Protein AF-A0A1B6FUJ0-F1 (afdb_monomer)

Structure (mmCIF, N/CA/C/O backbone):
data_AF-A0A1B6FUJ0-F1
#
_entry.id   AF-A0A1B6FUJ0-F1
#
loop_
_atom_site.group_PDB
_atom_site.id
_atom_site.type_symbol
_atom_site.label_atom_id
_atom_site.label_alt_id
_atom_site.label_comp_id
_atom_site.label_asym_id
_atom_site.label_entity_id
_atom_site.label_seq_id
_atom_site.pdbx_PDB_ins_code
_atom_site.Cartn_x
_atom_site.Cartn_y
_atom_site.Cartn_z
_atom_site.occupancy
_atom_site.B_iso_or_equiv
_atom_site.auth_seq_id
_atom_site.auth_comp_id
_atom_site.auth_asym_id
_atom_site.auth_atom_id
_atom_site.pdbx_PDB_model_num
ATOM 1 N N . SER A 1 1 ? 21.767 5.775 -4.130 1.00 49.28 1 SER A N 1
ATOM 2 C CA . SER A 1 1 ? 22.431 6.948 -3.524 1.00 49.28 1 SER A CA 1
ATOM 3 C C . SER A 1 1 ? 21.530 7.587 -2.488 1.00 49.28 1 SER A C 1
ATOM 5 O O . SER A 1 1 ? 20.333 7.657 -2.732 1.00 49.28 1 SER A O 1
ATOM 7 N N . LEU A 1 2 ? 22.093 8.069 -1.374 1.00 59.88 2 LEU A N 1
ATOM 8 C CA . LEU A 1 2 ? 21.383 8.718 -0.257 1.00 59.88 2 LEU A CA 1
ATOM 9 C C . LEU A 1 2 ? 20.349 9.766 -0.723 1.00 59.88 2 LEU A C 1
ATOM 11 O O . LEU A 1 2 ? 19.226 9.788 -0.241 1.00 59.88 2 LEU A O 1
ATOM 15 N N . VAL A 1 3 ? 20.702 10.554 -1.743 1.00 60.56 3 VAL A N 1
ATOM 16 C CA . VAL A 1 3 ? 19.842 11.571 -2.376 1.00 60.56 3 VAL A CA 1
ATOM 17 C C . VAL A 1 3 ? 18.538 10.989 -2.934 1.00 60.56 3 VAL A C 1
ATOM 19 O O . VAL A 1 3 ? 17.489 11.607 -2.802 1.00 60.56 3 VAL A O 1
ATOM 22 N N . ALA A 1 4 ? 18.577 9.787 -3.515 1.00 51.12 4 ALA A N 1
ATOM 23 C CA . ALA A 1 4 ? 17.383 9.130 -4.043 1.00 51.12 4 ALA A CA 1
ATOM 24 C C . ALA A 1 4 ? 16.446 8.662 -2.920 1.00 51.12 4 ALA A C 1
ATOM 26 O O . ALA A 1 4 ? 15.236 8.780 -3.075 1.00 51.12 4 ALA A O 1
ATOM 27 N N . ASN A 1 5 ? 16.996 8.205 -1.787 1.00 58.41 5 ASN A N 1
ATOM 28 C CA . ASN A 1 5 ? 16.207 7.871 -0.597 1.00 58.41 5 ASN A CA 1
ATOM 29 C C . ASN A 1 5 ? 15.625 9.120 0.068 1.00 58.41 5 ASN A C 1
ATOM 31 O O . ASN A 1 5 ? 14.498 9.087 0.542 1.00 58.41 5 ASN A O 1
ATOM 35 N N . VAL A 1 6 ? 16.375 10.223 0.123 1.00 70.38 6 VAL A N 1
ATOM 36 C CA . VAL A 1 6 ? 15.876 11.490 0.679 1.00 70.38 6 VAL A CA 1
ATOM 37 C C . VAL A 1 6 ? 14.747 12.040 -0.188 1.00 70.38 6 VAL A C 1
ATOM 39 O O . VAL A 1 6 ? 13.691 12.354 0.344 1.00 70.38 6 VAL A O 1
ATOM 42 N N . ALA A 1 7 ? 14.923 12.080 -1.511 1.00 64.88 7 ALA A N 1
ATOM 43 C CA . ALA A 1 7 ? 13.884 12.527 -2.435 1.00 64.88 7 ALA A CA 1
ATOM 44 C C . ALA A 1 7 ? 12.634 11.635 -2.376 1.00 64.88 7 ALA A C 1
ATOM 46 O O . ALA A 1 7 ? 11.516 12.142 -2.359 1.00 64.88 7 ALA A O 1
ATOM 47 N N . GLU A 1 8 ? 12.818 10.316 -2.291 1.00 56.44 8 GLU A N 1
ATOM 48 C CA . GLU A 1 8 ? 11.725 9.357 -2.127 1.00 56.44 8 GLU A CA 1
ATOM 49 C C . GLU A 1 8 ? 10.978 9.578 -0.815 1.00 56.44 8 GLU A C 1
ATOM 51 O O . GLU A 1 8 ? 9.767 9.758 -0.844 1.00 56.44 8 GLU A O 1
ATOM 56 N N . ASN A 1 9 ? 11.686 9.692 0.310 1.00 60.88 9 ASN A N 1
ATOM 57 C CA . ASN A 1 9 ? 11.068 9.985 1.601 1.00 60.88 9 ASN A CA 1
ATOM 58 C C . ASN A 1 9 ? 10.391 11.361 1.629 1.00 60.88 9 ASN A C 1
ATOM 60 O O . ASN A 1 9 ? 9.339 11.487 2.239 1.00 60.88 9 ASN A O 1
ATOM 64 N N . SER A 1 10 ? 10.930 12.384 0.958 1.00 68.25 10 SER A N 1
ATOM 65 C CA . SER A 1 10 ? 10.290 13.703 0.854 1.00 68.25 10 SER A CA 1
ATOM 66 C C . SER A 1 10 ? 8.997 13.665 0.040 1.00 68.25 10 SER A C 1
ATOM 68 O O . SER A 1 10 ? 8.005 14.266 0.448 1.00 68.25 10 SER A O 1
ATOM 70 N N . VAL A 1 11 ? 8.978 12.941 -1.084 1.00 60.12 11 VAL A N 1
ATOM 71 C CA . VAL A 1 11 ? 7.761 12.732 -1.886 1.00 60.12 11 VAL A CA 1
ATOM 72 C C . VAL A 1 11 ? 6.746 11.912 -1.100 1.00 60.12 11 VAL A C 1
ATOM 74 O O . VAL A 1 11 ? 5.567 12.247 -1.108 1.00 60.12 11 VAL A O 1
ATOM 77 N N . LEU A 1 12 ? 7.203 10.894 -0.369 1.00 60.59 12 LEU A N 1
ATOM 78 C CA . LEU A 1 12 ? 6.366 10.074 0.499 1.00 60.59 12 LEU A CA 1
ATOM 79 C C . LEU A 1 12 ? 5.749 10.929 1.609 1.00 60.59 12 LEU A C 1
ATOM 81 O O . LEU A 1 12 ? 4.543 10.879 1.802 1.00 60.59 12 LEU A O 1
ATOM 85 N N . PHE A 1 13 ? 6.530 11.800 2.254 1.00 67.12 13 PHE A N 1
ATOM 86 C CA . PHE A 1 13 ? 6.042 12.726 3.281 1.00 67.12 13 PHE A CA 1
ATOM 87 C C . PHE A 1 13 ? 5.043 13.750 2.720 1.00 67.12 13 PHE A C 1
ATOM 89 O O . PHE A 1 13 ? 4.022 14.035 3.344 1.00 67.12 13 PHE A O 1
ATOM 96 N N . ALA A 1 14 ? 5.303 14.280 1.521 1.00 67.50 14 ALA A N 1
ATOM 97 C CA . ALA A 1 14 ? 4.407 15.216 0.846 1.00 67.50 14 ALA A CA 1
ATOM 98 C C . ALA A 1 14 ? 3.090 14.546 0.413 1.00 67.50 14 ALA A C 1
ATOM 100 O O . ALA A 1 14 ? 2.013 15.099 0.636 1.00 67.50 14 ALA A O 1
ATOM 101 N N . ALA A 1 15 ? 3.164 13.338 -0.153 1.00 60.09 15 ALA A N 1
ATOM 102 C CA . ALA A 1 15 ? 2.004 12.541 -0.543 1.00 60.09 15 ALA A CA 1
ATOM 103 C C . ALA A 1 15 ? 1.183 12.106 0.679 1.00 60.09 15 ALA A C 1
ATOM 105 O O . ALA A 1 15 ? -0.045 12.208 0.664 1.00 60.09 15 ALA A O 1
ATOM 106 N N . TYR A 1 16 ? 1.859 11.713 1.762 1.00 59.38 16 TYR A N 1
ATOM 107 C CA . TYR A 1 16 ? 1.234 11.366 3.033 1.00 59.38 16 TYR A CA 1
ATOM 108 C C . TYR A 1 16 ? 0.486 12.566 3.620 1.00 59.38 16 TYR A C 1
ATOM 110 O O . TYR A 1 16 ? -0.689 12.443 3.951 1.00 59.38 16 TYR A O 1
ATOM 118 N N . GLY A 1 17 ? 1.110 13.751 3.647 1.00 60.22 17 GLY A N 1
ATOM 119 C CA . GLY A 1 17 ? 0.474 14.990 4.108 1.00 60.22 17 GLY A CA 1
ATOM 120 C C . GLY A 1 17 ? -0.727 15.419 3.254 1.00 60.22 17 GLY A C 1
ATOM 121 O O . GLY A 1 17 ? -1.728 15.906 3.786 1.00 60.22 17 GLY A O 1
ATOM 122 N N . PHE A 1 18 ? -0.674 15.198 1.937 1.00 66.56 18 PHE A N 1
ATOM 123 C CA . PHE A 1 18 ? -1.795 15.471 1.033 1.00 66.56 18 PHE A CA 1
ATOM 124 C C . PHE A 1 18 ? -2.958 14.490 1.248 1.00 66.56 18 PHE A C 1
ATOM 126 O O . PHE A 1 18 ? -4.114 14.906 1.344 1.00 66.56 18 PHE A O 1
ATOM 133 N N . CYS A 1 19 ? -2.660 13.198 1.408 1.00 56.97 19 CYS A N 1
ATOM 134 C CA . CYS A 1 19 ? -3.665 12.181 1.712 1.00 56.97 19 CYS A CA 1
ATOM 135 C C . CYS A 1 19 ? -4.291 12.384 3.096 1.00 56.97 19 CYS A C 1
ATOM 137 O O . CYS A 1 19 ? -5.505 12.257 3.233 1.00 56.97 19 CYS A O 1
ATOM 139 N N . GLN A 1 20 ? -3.505 12.779 4.103 1.00 56.62 20 GLN A N 1
ATOM 140 C CA . GLN A 1 20 ? -4.016 13.134 5.429 1.00 56.62 20 GLN A CA 1
ATOM 141 C C . GLN A 1 20 ? -5.049 14.264 5.344 1.00 56.62 20 GLN A C 1
ATOM 143 O O . GLN A 1 20 ? -6.116 14.158 5.945 1.00 56.62 20 GLN A O 1
ATOM 148 N N . LYS A 1 21 ? -4.781 15.309 4.548 1.00 63.88 21 LYS A N 1
ATOM 149 C CA . LYS A 1 21 ? -5.734 16.407 4.305 1.00 63.88 21 LYS A CA 1
ATOM 150 C C . LYS A 1 21 ? -6.997 15.958 3.568 1.00 63.88 21 LYS A C 1
ATOM 152 O O . LYS A 1 21 ? -8.090 16.429 3.890 1.00 63.88 21 LYS A O 1
ATOM 157 N N . LEU A 1 22 ? -6.875 15.047 2.602 1.00 62.19 22 LEU A N 1
ATOM 158 C CA . LEU A 1 22 ? -8.027 14.465 1.906 1.00 62.19 22 LEU A CA 1
ATOM 159 C C . LEU A 1 22 ? -8.913 13.673 2.870 1.00 62.19 22 LEU A C 1
ATOM 161 O O . LEU A 1 22 ? -10.120 13.899 2.918 1.00 62.19 22 LEU A O 1
ATOM 165 N N . VAL A 1 23 ? -8.316 12.816 3.697 1.00 55.00 23 VAL A N 1
ATOM 166 C CA . VAL A 1 23 ? -9.050 12.036 4.700 1.00 55.00 23 VAL A CA 1
ATOM 167 C C . VAL A 1 23 ? -9.690 12.941 5.761 1.00 55.00 23 VAL A C 1
ATOM 169 O O . VAL A 1 23 ? -10.847 12.732 6.115 1.00 55.00 23 VAL A O 1
ATOM 172 N N . GLN A 1 24 ? -9.002 13.996 6.211 1.00 54.94 24 GLN A N 1
ATOM 173 C CA . GLN A 1 24 ? -9.571 15.004 7.120 1.00 54.94 24 GLN A CA 1
ATOM 174 C C . GLN A 1 24 ? -10.817 15.679 6.532 1.00 54.94 24 GLN A C 1
ATOM 176 O O . GLN A 1 24 ? -11.806 15.890 7.237 1.00 54.94 24 GLN A O 1
ATOM 181 N N . THR A 1 25 ? -10.784 15.976 5.232 1.00 57.84 25 THR A N 1
ATOM 182 C CA . THR A 1 25 ? -11.889 16.634 4.521 1.00 57.84 25 THR A CA 1
ATOM 183 C C . THR A 1 25 ? -13.075 15.688 4.329 1.00 57.84 25 THR A C 1
ATOM 185 O O . THR A 1 25 ? -14.222 16.090 4.519 1.00 57.84 25 THR A O 1
ATOM 188 N N . VAL A 1 26 ? -12.812 14.419 4.004 1.00 52.50 26 VAL A N 1
ATOM 189 C CA . VAL A 1 26 ? -13.851 13.398 3.792 1.00 52.50 26 VAL A CA 1
ATOM 190 C C . VAL A 1 26 ? -14.510 12.984 5.113 1.00 52.50 26 VAL A C 1
ATOM 192 O O . VAL A 1 26 ? -15.730 12.838 5.163 1.00 52.50 26 VAL A O 1
ATOM 195 N N . CYS A 1 27 ? -13.742 12.870 6.199 1.00 49.75 27 CYS A N 1
ATOM 196 C CA . CYS A 1 27 ? -14.259 12.476 7.513 1.00 49.75 27 CYS A CA 1
ATOM 197 C C . CYS A 1 27 ? -14.809 13.648 8.352 1.00 49.75 27 CYS A C 1
ATOM 199 O O . CYS A 1 27 ? -15.318 13.409 9.444 1.00 49.75 27 CYS A O 1
ATOM 201 N N . LYS A 1 28 ? -14.729 14.902 7.870 1.00 51.41 28 LYS A N 1
ATOM 202 C CA . LYS A 1 28 ? -15.192 16.123 8.570 1.00 51.41 28 LYS A CA 1
ATOM 203 C C . LYS A 1 28 ? -14.684 16.251 10.019 1.00 51.41 28 LYS A C 1
ATOM 205 O O . LYS A 1 28 ? -15.402 16.737 10.892 1.00 51.41 28 LYS A O 1
ATOM 210 N N . VAL A 1 29 ? -13.445 15.841 10.286 1.00 50.50 29 VAL A N 1
ATOM 211 C CA . VAL A 1 29 ? -12.853 15.920 11.632 1.00 50.50 29 VAL A CA 1
ATOM 212 C C . VAL A 1 29 ? -12.047 17.216 11.761 1.00 50.50 29 VAL A C 1
ATOM 214 O O . VAL A 1 29 ? -11.147 17.463 10.964 1.00 50.50 29 VAL A O 1
ATOM 217 N N . GLN A 1 30 ? -12.372 18.059 12.751 1.00 44.78 30 GLN A N 1
ATOM 218 C CA . GLN A 1 30 ? -11.773 19.396 12.909 1.00 44.78 30 GLN A CA 1
ATOM 219 C C . GLN A 1 30 ? -10.339 19.378 13.479 1.00 44.78 30 GLN A C 1
ATOM 221 O O . GLN A 1 30 ? -9.621 20.363 13.314 1.00 44.78 30 GLN A O 1
ATOM 226 N N . ARG A 1 31 ? -9.889 18.281 14.115 1.00 49.53 31 ARG A N 1
ATOM 227 C CA . ARG A 1 31 ? -8.520 18.118 14.649 1.00 49.53 31 ARG A CA 1
ATOM 228 C C . ARG A 1 31 ? -8.041 16.666 14.559 1.00 49.53 31 ARG A C 1
ATOM 230 O O . ARG A 1 31 ? -8.765 15.753 14.935 1.00 49.53 31 ARG A O 1
ATOM 237 N N . ALA A 1 32 ? -6.803 16.454 14.105 1.00 47.94 32 ALA A N 1
ATOM 238 C CA . ALA A 1 32 ? -6.208 15.120 13.950 1.00 47.94 32 ALA A CA 1
ATOM 239 C C . ALA A 1 32 ? -6.001 14.360 15.282 1.00 47.94 32 ALA A C 1
ATOM 241 O O . ALA A 1 32 ? -5.847 13.143 15.280 1.00 47.94 32 ALA A O 1
ATOM 242 N N . GLU A 1 33 ? -6.010 15.069 16.412 1.00 51.38 33 GLU A N 1
ATOM 243 C CA . GLU A 1 33 ? -5.744 14.526 17.754 1.00 51.38 33 GLU A CA 1
ATOM 244 C C . GLU A 1 33 ? -6.965 13.879 18.428 1.00 51.38 33 GLU A C 1
ATOM 246 O O . GLU A 1 33 ? -6.804 13.192 19.430 1.00 51.38 33 GLU A O 1
ATOM 251 N N . GLU A 1 34 ? -8.173 14.047 17.878 1.00 51.44 34 GLU A N 1
ATOM 252 C CA . GLU A 1 34 ? -9.398 13.393 18.381 1.00 51.44 34 GLU A CA 1
ATOM 253 C C . GLU A 1 34 ? -9.754 12.109 17.612 1.00 51.44 34 GLU A C 1
ATOM 255 O O . GLU A 1 34 ? -10.739 11.444 17.927 1.00 51.44 34 GLU A O 1
ATOM 260 N N . LEU A 1 35 ? -8.957 11.740 16.602 1.00 55.91 35 LEU A N 1
ATOM 261 C CA . LEU A 1 35 ? -9.180 10.528 15.817 1.00 55.91 35 LEU A CA 1
ATOM 262 C C . LEU A 1 35 ? -8.857 9.292 16.659 1.00 55.91 35 LEU A C 1
ATOM 264 O O . LEU A 1 35 ? -7.723 9.094 17.105 1.00 55.91 35 LEU A O 1
ATOM 268 N N . ASN A 1 36 ? -9.849 8.419 16.822 1.00 61.50 36 ASN A N 1
ATOM 269 C CA . ASN A 1 36 ? -9.660 7.129 17.474 1.00 61.50 36 ASN A CA 1
ATOM 270 C C . ASN A 1 36 ? -8.570 6.319 16.745 1.00 61.50 36 ASN A C 1
ATOM 272 O O . ASN A 1 36 ? -8.408 6.438 15.529 1.00 61.50 36 ASN A O 1
ATOM 276 N N . ALA A 1 37 ? -7.847 5.448 17.463 1.00 59.94 37 ALA A N 1
ATOM 277 C CA . ALA A 1 37 ? -6.731 4.662 16.908 1.00 59.94 37 ALA A CA 1
ATOM 278 C C . ALA A 1 37 ? -7.094 3.939 15.598 1.00 59.94 37 ALA A C 1
ATOM 280 O O . ALA A 1 37 ? -6.281 3.836 14.683 1.00 59.94 37 ALA A O 1
ATOM 281 N N . LEU A 1 38 ? -8.351 3.511 15.477 1.00 63.06 38 LEU A N 1
ATOM 282 C CA . LEU A 1 38 ? -8.861 2.954 14.241 1.00 63.06 38 LEU A CA 1
ATOM 283 C C . LEU A 1 38 ? -9.076 3.992 13.134 1.00 63.06 38 LEU A C 1
ATOM 285 O O . LEU A 1 38 ? -8.686 3.732 12.006 1.00 63.06 38 LEU A O 1
ATOM 289 N N . GLN A 1 39 ? -9.707 5.135 13.406 1.00 65.75 39 GLN A N 1
ATOM 290 C CA . GLN A 1 39 ? -9.892 6.153 12.368 1.00 65.75 39 GLN A CA 1
ATOM 291 C C . GLN A 1 39 ? -8.535 6.587 11.797 1.00 65.75 39 GLN A C 1
ATOM 293 O O . GLN A 1 39 ? -8.420 6.805 10.597 1.00 65.75 39 GLN A O 1
ATOM 298 N N . ASN A 1 40 ? -7.490 6.600 12.630 1.00 65.75 40 ASN A N 1
ATOM 299 C CA . ASN A 1 40 ? -6.109 6.764 12.184 1.00 65.75 40 ASN A CA 1
ATOM 300 C C . ASN A 1 40 ? -5.584 5.571 11.369 1.00 65.75 40 ASN A C 1
ATOM 302 O O . ASN A 1 40 ? -4.898 5.782 10.373 1.00 65.75 40 ASN A O 1
ATOM 306 N N . ALA A 1 41 ? -5.911 4.332 11.742 1.00 68.62 41 ALA A N 1
ATOM 307 C CA . ALA A 1 41 ? -5.532 3.143 10.978 1.00 68.62 41 ALA A CA 1
ATOM 308 C C . ALA A 1 41 ? -6.199 3.103 9.592 1.00 68.62 41 ALA A C 1
ATOM 310 O O . ALA A 1 41 ? -5.521 2.889 8.594 1.00 68.62 41 ALA A O 1
ATOM 311 N N . THR A 1 42 ? -7.502 3.371 9.503 1.00 69.06 42 THR A N 1
ATOM 312 C CA . THR A 1 42 ? -8.252 3.379 8.240 1.00 69.06 42 THR A CA 1
ATOM 313 C C . THR A 1 42 ? -7.858 4.559 7.358 1.00 69.06 42 THR A C 1
ATOM 315 O O . THR A 1 42 ? -7.672 4.386 6.152 1.00 69.06 42 THR A O 1
ATOM 318 N N . ALA A 1 43 ? -7.636 5.732 7.960 1.00 68.12 43 ALA A N 1
ATOM 319 C CA . ALA A 1 43 ? -7.000 6.872 7.309 1.00 68.12 43 ALA A CA 1
ATOM 320 C C . ALA A 1 43 ? -5.624 6.503 6.747 1.00 68.12 43 ALA A C 1
ATOM 322 O O . ALA A 1 43 ? -5.332 6.819 5.597 1.00 68.12 43 ALA A O 1
ATOM 323 N N . GLY A 1 44 ? -4.802 5.812 7.540 1.00 65.75 44 GLY A N 1
ATOM 324 C CA . GLY A 1 44 ? -3.478 5.337 7.153 1.00 65.75 44 GLY A CA 1
ATOM 325 C C . GLY A 1 44 ? -3.525 4.345 5.993 1.00 65.75 44 GLY A C 1
ATOM 326 O O . GLY A 1 44 ? -2.763 4.499 5.046 1.00 65.75 44 GLY A O 1
ATOM 327 N N . SER A 1 45 ? -4.451 3.381 6.005 1.00 71.88 45 SER A N 1
ATOM 328 C CA . SER A 1 45 ? -4.633 2.417 4.910 1.00 71.88 45 SER A CA 1
ATOM 329 C C . SER A 1 45 ? -5.081 3.088 3.611 1.00 71.88 45 SER A C 1
ATOM 331 O O . SER A 1 45 ? -4.522 2.808 2.553 1.00 71.88 45 SER A O 1
ATOM 333 N N . LEU A 1 46 ? -6.042 4.015 3.675 1.00 69.25 46 LEU A N 1
ATOM 334 C CA . LEU A 1 46 ? -6.467 4.789 2.505 1.00 69.25 46 LEU A CA 1
ATOM 335 C C . LEU A 1 46 ? -5.331 5.681 1.993 1.00 69.25 46 LEU A C 1
ATOM 337 O O . LEU A 1 46 ? -5.047 5.698 0.798 1.00 69.25 46 LEU A O 1
ATOM 341 N N . ALA A 1 47 ? -4.633 6.377 2.890 1.00 67.38 47 ALA A N 1
ATOM 342 C CA . ALA A 1 47 ? -3.480 7.193 2.533 1.00 67.38 47 ALA A CA 1
ATOM 343 C C . ALA A 1 47 ? -2.354 6.361 1.907 1.00 67.38 47 ALA A C 1
ATOM 345 O O . ALA A 1 47 ? -1.740 6.815 0.942 1.00 67.38 47 ALA A O 1
ATOM 346 N N . ALA A 1 48 ? -2.110 5.144 2.402 1.00 66.56 48 ALA A N 1
ATOM 347 C CA . ALA A 1 48 ? -1.154 4.207 1.826 1.00 66.56 48 ALA A CA 1
ATOM 348 C C . ALA A 1 48 ? -1.587 3.777 0.420 1.00 66.56 48 ALA A C 1
ATOM 350 O O . ALA A 1 48 ? -0.783 3.870 -0.498 1.00 66.56 48 ALA A O 1
ATOM 351 N N . PHE A 1 49 ? -2.860 3.426 0.219 1.00 72.94 49 PHE A N 1
ATOM 352 C CA . PHE A 1 49 ? -3.405 3.071 -1.094 1.00 72.94 49 PHE A CA 1
ATOM 353 C C . PHE A 1 49 ? -3.222 4.195 -2.126 1.00 72.94 49 PHE A C 1
ATOM 355 O O . PHE A 1 49 ? -2.696 3.968 -3.216 1.00 72.94 49 PHE A O 1
ATOM 362 N N . PHE A 1 50 ? -3.582 5.432 -1.776 1.00 69.38 50 PHE A N 1
ATOM 363 C CA . PHE A 1 50 ? -3.388 6.589 -2.658 1.00 69.38 50 PHE A CA 1
ATOM 364 C C . PHE A 1 50 ? -1.907 6.947 -2.850 1.00 69.38 50 PHE A C 1
ATOM 366 O O . PHE A 1 50 ? -1.488 7.302 -3.955 1.00 69.38 50 PHE A O 1
ATOM 373 N N . SER A 1 51 ? -1.083 6.801 -1.810 1.00 66.31 51 SER A N 1
ATOM 374 C CA . SER A 1 51 ? 0.365 6.995 -1.922 1.00 66.31 51 SER A CA 1
ATOM 375 C C . SER A 1 51 ? 0.993 5.948 -2.841 1.00 66.31 51 SER A C 1
ATOM 377 O O . SER A 1 51 ? 1.845 6.303 -3.652 1.00 66.31 51 SER A O 1
ATOM 379 N N . SER A 1 52 ? 0.523 4.695 -2.822 1.00 69.81 52 SER A N 1
ATOM 380 C CA . SER A 1 52 ? 0.972 3.639 -3.734 1.00 69.81 52 SER A CA 1
ATOM 381 C C . SER A 1 52 ? 0.729 3.994 -5.199 1.00 69.81 52 SER A C 1
ATOM 383 O O . SER A 1 52 ? 1.588 3.705 -6.022 1.00 69.81 52 SER A O 1
ATOM 385 N N . PHE A 1 53 ? -0.351 4.697 -5.556 1.00 70.94 53 PHE A N 1
ATOM 386 C CA . PHE A 1 53 ? -0.531 5.197 -6.930 1.00 70.94 53 PHE A CA 1
ATOM 387 C C . PHE A 1 53 ? 0.560 6.187 -7.361 1.00 70.94 53 PHE A C 1
ATOM 389 O O . PHE A 1 53 ? 0.933 6.228 -8.531 1.00 70.94 53 PHE A O 1
ATOM 396 N N . THR A 1 54 ? 1.093 6.970 -6.425 1.00 69.81 54 THR A N 1
ATOM 397 C CA . THR A 1 54 ? 2.134 7.972 -6.703 1.00 69.81 54 THR A CA 1
ATOM 398 C C . THR A 1 54 ? 3.536 7.354 -6.663 1.00 69.81 54 THR A C 1
ATOM 400 O O . THR A 1 54 ? 4.405 7.697 -7.466 1.00 69.81 54 THR A O 1
ATOM 403 N N . LEU A 1 55 ? 3.757 6.407 -5.751 1.00 70.25 55 LEU A N 1
ATOM 404 C CA . LEU A 1 55 ? 5.034 5.719 -5.566 1.00 70.25 55 LEU A CA 1
ATOM 405 C C . LEU A 1 55 ? 5.260 4.626 -6.613 1.00 70.25 55 LEU A C 1
ATOM 407 O O . LEU A 1 55 ? 6.379 4.486 -7.098 1.00 70.25 55 LEU A O 1
ATOM 411 N N . CYS A 1 56 ? 4.213 3.914 -7.039 1.00 74.25 56 CYS A N 1
ATOM 412 C CA . CYS A 1 56 ? 4.333 2.788 -7.963 1.00 74.25 56 CYS A CA 1
ATOM 413 C C . CYS A 1 56 ? 5.037 3.118 -9.291 1.00 74.25 56 CYS A C 1
ATOM 415 O O . CYS A 1 56 ? 5.934 2.359 -9.659 1.00 74.25 56 CYS A O 1
ATOM 417 N N . PRO A 1 57 ? 4.746 4.224 -10.012 1.00 71.06 57 PRO A N 1
ATOM 418 C CA . PRO A 1 57 ? 5.507 4.547 -11.221 1.00 71.06 57 PRO A CA 1
ATOM 419 C C . PRO A 1 57 ? 6.993 4.785 -10.913 1.00 71.06 57 PRO A C 1
ATOM 421 O O . PRO A 1 57 ? 7.861 4.369 -11.680 1.00 71.06 57 PRO A O 1
ATOM 424 N N . THR A 1 58 ? 7.301 5.399 -9.770 1.00 75.62 58 THR A N 1
ATOM 425 C CA . THR A 1 58 ? 8.678 5.675 -9.337 1.0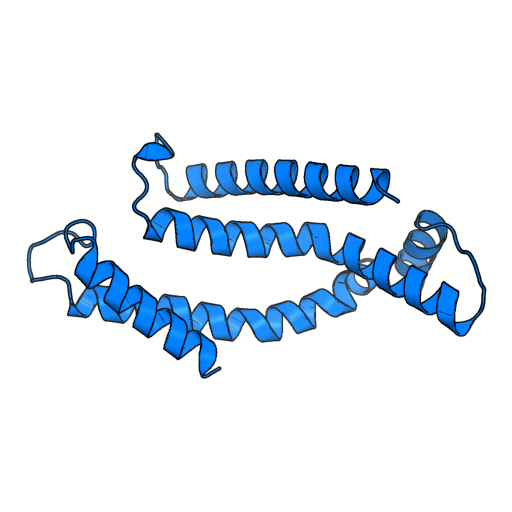0 75.62 58 THR A CA 1
ATOM 426 C C . THR A 1 58 ? 9.426 4.386 -8.988 1.00 75.62 58 THR A C 1
ATOM 428 O O . THR A 1 58 ? 10.554 4.183 -9.445 1.00 75.62 58 THR A O 1
ATOM 431 N N . GLU A 1 59 ? 8.793 3.487 -8.235 1.00 75.88 59 GLU A N 1
ATOM 432 C CA . GLU A 1 59 ? 9.332 2.168 -7.892 1.00 75.88 59 GLU A CA 1
ATOM 433 C C . GLU A 1 59 ? 9.506 1.289 -9.137 1.00 75.88 59 GLU A C 1
ATOM 435 O O . GLU A 1 59 ? 10.560 0.679 -9.316 1.00 75.88 59 GLU A O 1
ATOM 440 N N . LEU A 1 60 ? 8.537 1.294 -10.060 1.00 80.62 60 LEU A N 1
ATOM 441 C CA . LEU A 1 60 ? 8.614 0.554 -11.322 1.00 80.62 60 LEU A CA 1
ATOM 442 C C . LEU A 1 60 ? 9.827 0.988 -12.157 1.00 80.62 60 LEU A C 1
ATOM 444 O O . LEU A 1 60 ? 10.560 0.138 -12.674 1.00 80.62 60 LEU A O 1
ATOM 448 N N . ILE A 1 61 ? 10.054 2.301 -12.286 1.00 79.38 61 ILE A N 1
ATOM 449 C CA . ILE A 1 61 ? 11.206 2.852 -13.012 1.00 79.38 61 ILE A CA 1
ATOM 450 C C . ILE A 1 61 ? 12.509 2.409 -12.338 1.00 79.38 61 ILE A C 1
ATOM 452 O O . ILE A 1 61 ? 13.419 1.945 -13.027 1.00 79.38 61 ILE A O 1
ATOM 456 N N . LYS A 1 62 ? 12.596 2.490 -11.003 1.00 80.06 62 LYS A N 1
ATOM 457 C CA . LYS A 1 62 ? 13.774 2.036 -10.245 1.00 80.06 62 LYS A CA 1
ATOM 458 C C . LYS A 1 62 ? 14.051 0.547 -10.450 1.00 80.06 62 LYS A C 1
ATOM 460 O O . LYS A 1 62 ? 15.175 0.199 -10.810 1.00 80.06 62 LYS A O 1
ATOM 465 N N . CYS A 1 63 ? 13.050 -0.317 -10.291 1.00 81.81 63 CYS A N 1
ATOM 466 C CA . CYS A 1 63 ? 13.204 -1.760 -10.476 1.00 81.81 63 CYS A CA 1
ATOM 467 C C . CYS A 1 63 ? 13.624 -2.112 -11.910 1.00 81.81 63 CYS A C 1
ATOM 469 O O . CYS A 1 63 ? 14.535 -2.916 -12.100 1.00 81.81 63 CYS A O 1
ATOM 471 N N . LYS A 1 64 ? 13.026 -1.482 -12.934 1.00 81.44 64 LYS A N 1
ATOM 472 C CA . LYS A 1 64 ? 13.437 -1.703 -14.332 1.00 81.44 64 LYS A CA 1
ATOM 473 C C . LYS A 1 64 ? 14.868 -1.235 -14.597 1.00 81.44 64 LYS A C 1
ATOM 475 O O . LYS A 1 64 ? 15.596 -1.932 -15.298 1.00 81.44 64 LYS A O 1
ATOM 480 N N . LEU A 1 65 ? 15.286 -0.096 -14.041 1.00 82.56 65 LEU A N 1
ATOM 481 C CA . LEU A 1 65 ? 16.670 0.376 -14.159 1.00 82.56 65 LEU A CA 1
ATOM 482 C C . LEU A 1 65 ? 17.657 -0.594 -13.506 1.00 82.56 65 LEU A C 1
ATOM 484 O O . LEU A 1 65 ? 18.670 -0.925 -14.116 1.00 82.56 65 LEU A O 1
ATOM 488 N N . GLN A 1 66 ? 17.351 -1.079 -12.298 1.00 80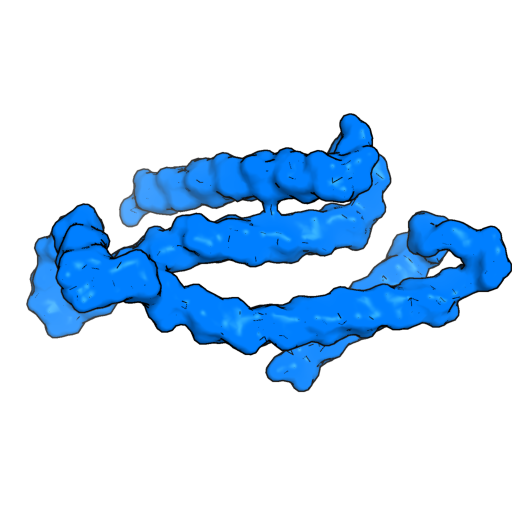.25 66 GLN A N 1
ATOM 489 C CA . GLN A 1 66 ? 18.180 -2.063 -11.596 1.00 80.25 66 GLN A CA 1
ATOM 490 C C . GLN A 1 66 ? 18.291 -3.372 -12.387 1.00 80.25 66 GLN A C 1
ATOM 492 O O . GLN A 1 66 ? 19.397 -3.874 -12.578 1.00 80.25 66 GLN A O 1
ATOM 497 N N . ALA A 1 67 ? 17.175 -3.875 -12.924 1.00 82.44 67 ALA A N 1
ATOM 498 C CA . ALA A 1 67 ? 17.167 -5.073 -13.758 1.00 82.44 67 ALA A CA 1
ATOM 499 C C . ALA A 1 67 ? 17.989 -4.887 -15.048 1.00 82.44 67 ALA A C 1
ATOM 501 O O . ALA A 1 67 ? 18.813 -5.734 -15.383 1.00 82.44 67 ALA A O 1
ATOM 502 N N . MET A 1 68 ? 17.837 -3.759 -15.757 1.00 78.50 68 MET A N 1
ATOM 503 C CA . MET A 1 68 ? 18.623 -3.476 -16.971 1.00 78.50 68 MET A CA 1
ATOM 504 C C . MET A 1 68 ? 20.122 -3.349 -16.685 1.00 78.50 68 MET A C 1
ATOM 506 O O . MET A 1 68 ? 20.936 -3.842 -17.469 1.00 78.50 68 MET A O 1
ATOM 510 N N . HIS A 1 69 ? 20.482 -2.744 -15.551 1.00 79.25 69 HIS A N 1
ATOM 511 C CA . HIS A 1 69 ? 21.869 -2.632 -15.121 1.00 79.25 69 HIS A CA 1
ATOM 512 C C . HIS A 1 69 ? 22.496 -4.011 -14.876 1.00 79.25 69 HIS A C 1
ATOM 514 O O . HIS A 1 69 ? 23.607 -4.265 -15.333 1.00 79.25 69 HIS A O 1
ATOM 520 N N . GLN A 1 70 ? 21.764 -4.921 -14.226 1.00 77.88 70 GLN A N 1
ATOM 521 C CA . GLN A 1 70 ? 22.240 -6.275 -13.935 1.00 77.88 70 GLN A CA 1
ATOM 522 C C . GLN A 1 70 ? 22.294 -7.187 -15.167 1.00 77.88 70 GLN A C 1
ATOM 524 O O . GLN A 1 70 ? 23.213 -7.990 -15.283 1.00 77.88 70 GLN A O 1
ATOM 529 N N . THR A 1 71 ? 21.323 -7.098 -16.082 1.00 74.56 71 THR A N 1
ATOM 530 C CA . THR A 1 71 ? 21.218 -8.050 -17.205 1.00 74.56 71 THR A CA 1
ATOM 531 C C . THR A 1 71 ? 21.969 -7.607 -18.459 1.00 74.56 71 THR A C 1
ATOM 533 O O . THR A 1 71 ? 22.449 -8.452 -19.208 1.00 74.56 71 THR A O 1
ATOM 536 N N . LYS A 1 72 ? 22.050 -6.299 -18.734 1.00 70.62 72 LYS A N 1
ATOM 537 C CA . LYS A 1 72 ? 22.590 -5.779 -20.005 1.00 70.62 72 LYS A CA 1
ATOM 538 C C . LYS A 1 72 ? 23.809 -4.872 -19.849 1.00 70.62 72 LYS A C 1
ATOM 540 O O . LYS A 1 72 ? 24.375 -4.471 -20.860 1.00 70.62 72 LYS A O 1
ATOM 545 N N . GLY A 1 73 ? 24.176 -4.489 -18.622 1.00 65.44 73 GLY A N 1
ATOM 546 C CA . GLY A 1 73 ? 25.165 -3.428 -18.390 1.00 65.44 73 GLY A CA 1
ATOM 547 C C . GLY A 1 73 ? 24.746 -2.069 -18.975 1.00 65.44 73 GLY A C 1
ATOM 548 O O . GLY A 1 73 ? 25.560 -1.155 -19.075 1.00 65.44 73 GLY A O 1
ATOM 549 N N . GLU A 1 74 ? 23.481 -1.922 -19.385 1.00 65.38 74 GLU A N 1
ATOM 550 C CA . GLU A 1 74 ? 22.978 -0.751 -20.100 1.00 65.38 74 GLU A CA 1
ATOM 551 C C . GLU A 1 74 ? 22.534 0.301 -19.074 1.00 65.38 74 GLU A C 1
ATOM 553 O O . GLU A 1 74 ? 21.512 0.153 -18.400 1.00 65.38 74 GLU A O 1
ATOM 558 N N . ILE A 1 75 ? 23.315 1.373 -18.927 1.00 62.69 75 ILE A N 1
ATOM 559 C CA . ILE A 1 75 ? 22.967 2.501 -18.057 1.00 62.69 75 ILE A CA 1
ATOM 560 C C . ILE A 1 75 ? 22.070 3.454 -18.853 1.00 62.69 75 ILE A C 1
ATOM 562 O O . ILE A 1 75 ? 22.551 4.300 -19.604 1.00 62.69 75 ILE A O 1
ATOM 566 N N . ARG A 1 76 ? 20.747 3.328 -18.697 1.00 68.25 76 ARG A N 1
ATOM 567 C CA . ARG A 1 76 ? 19.793 4.332 -19.198 1.00 68.25 76 ARG A CA 1
ATOM 568 C C . ARG A 1 76 ? 19.479 5.369 -18.130 1.00 68.25 76 ARG A C 1
ATOM 570 O O . ARG A 1 76 ? 19.327 5.049 -16.956 1.00 68.25 76 ARG A O 1
ATOM 577 N N . SER A 1 77 ? 19.318 6.618 -18.561 1.00 78.12 77 SER A N 1
ATOM 578 C CA . SER A 1 77 ? 18.763 7.666 -17.705 1.00 78.12 77 SER A CA 1
ATOM 579 C C . SER A 1 77 ? 17.314 7.317 -17.321 1.00 78.12 77 SER A C 1
ATOM 581 O O . SER A 1 77 ? 16.555 6.888 -18.200 1.00 78.12 77 SER A O 1
ATOM 583 N N . PRO A 1 78 ? 16.889 7.538 -16.060 1.00 73.44 78 PRO A N 1
ATOM 584 C CA . PRO A 1 78 ? 15.510 7.316 -15.626 1.00 73.44 78 PRO A CA 1
ATOM 585 C C . PRO A 1 78 ? 14.490 8.006 -16.531 1.00 73.44 78 PRO A C 1
ATOM 587 O O . PRO A 1 78 ? 13.502 7.397 -16.916 1.00 73.44 78 PRO A O 1
ATOM 590 N N . LEU A 1 79 ? 14.778 9.239 -16.960 1.00 77.50 79 LEU A N 1
ATOM 591 C CA . LEU A 1 79 ? 13.902 10.010 -17.846 1.00 77.50 79 LEU A CA 1
ATOM 592 C C . LEU A 1 79 ? 13.789 9.392 -19.245 1.00 77.50 79 LEU A C 1
ATOM 594 O O . LEU A 1 79 ? 12.710 9.393 -19.835 1.00 77.50 79 LEU A O 1
ATOM 598 N N . ALA A 1 80 ? 14.883 8.833 -19.767 1.00 81.31 80 ALA A N 1
ATOM 599 C CA . ALA A 1 80 ? 14.882 8.154 -21.060 1.00 81.31 80 ALA A CA 1
ATOM 600 C C . ALA A 1 80 ? 14.066 6.854 -21.005 1.00 81.31 80 ALA A C 1
ATOM 602 O O . ALA A 1 80 ? 13.326 6.551 -21.941 1.00 81.31 80 ALA A O 1
ATOM 603 N N . LEU A 1 81 ? 14.149 6.114 -19.893 1.00 81.88 81 LEU A N 1
ATOM 604 C CA . LEU A 1 81 ? 13.326 4.929 -19.667 1.00 81.88 81 LEU A CA 1
ATOM 605 C C . LEU A 1 81 ? 11.842 5.295 -19.531 1.00 81.88 81 LEU A C 1
ATOM 607 O O . LEU A 1 81 ? 11.015 4.691 -20.207 1.00 81.88 81 LEU A O 1
ATOM 611 N N . THR A 1 82 ? 11.506 6.307 -18.728 1.00 80.12 82 THR A N 1
ATOM 612 C CA . THR A 1 82 ? 10.123 6.784 -18.568 1.00 80.12 82 THR A CA 1
ATOM 613 C C . THR A 1 82 ? 9.530 7.246 -19.895 1.00 80.12 82 THR A C 1
ATOM 615 O O . THR A 1 82 ? 8.423 6.846 -20.244 1.00 80.12 82 THR A O 1
ATOM 618 N N . SER A 1 83 ? 10.280 8.037 -20.670 1.00 83.88 83 SER A N 1
ATOM 619 C CA . SER A 1 83 ? 9.861 8.498 -21.998 1.00 83.88 83 SER A CA 1
ATOM 620 C C . SER A 1 83 ? 9.656 7.330 -22.969 1.00 83.88 83 SER A C 1
ATOM 622 O O . SER A 1 83 ? 8.657 7.282 -23.684 1.00 83.88 83 SER A O 1
ATOM 624 N N . SER A 1 84 ? 10.545 6.331 -22.943 1.00 84.62 84 SER A N 1
ATOM 625 C CA . SER A 1 84 ? 10.400 5.110 -23.742 1.00 84.62 84 SER A CA 1
ATOM 626 C C . SER A 1 84 ? 9.139 4.322 -23.363 1.00 84.62 84 SER A C 1
ATOM 628 O O . SER A 1 84 ? 8.376 3.948 -24.251 1.00 84.62 84 SER A O 1
ATOM 630 N N . ILE A 1 85 ? 8.863 4.136 -22.067 1.00 83.69 85 ILE A N 1
ATOM 631 C CA . ILE A 1 85 ? 7.650 3.450 -21.590 1.00 83.69 85 ILE A CA 1
ATOM 632 C C . ILE A 1 85 ? 6.397 4.212 -22.025 1.00 83.69 85 ILE A C 1
ATOM 634 O O . ILE A 1 85 ? 5.494 3.613 -22.598 1.00 83.69 85 ILE A O 1
ATOM 638 N N . LEU A 1 86 ? 6.356 5.532 -21.831 1.00 83.94 86 LEU A N 1
ATOM 639 C CA . LEU A 1 86 ? 5.218 6.357 -22.243 1.00 83.94 86 LEU A CA 1
ATOM 640 C C . LEU A 1 86 ? 4.968 6.293 -23.755 1.00 83.94 86 LEU A C 1
ATOM 642 O O . LEU A 1 86 ? 3.817 6.279 -24.181 1.00 83.94 86 LEU A O 1
ATOM 646 N N . ARG A 1 87 ? 6.025 6.227 -24.570 1.00 87.69 87 ARG A N 1
ATOM 647 C CA . ARG A 1 87 ? 5.912 6.193 -26.034 1.00 87.69 87 ARG A CA 1
ATOM 648 C C . ARG A 1 87 ? 5.490 4.824 -26.581 1.00 87.69 87 ARG A C 1
ATOM 650 O O . ARG A 1 87 ? 4.855 4.782 -27.628 1.00 87.69 87 ARG A O 1
ATOM 657 N N . HIS A 1 88 ? 5.845 3.730 -25.902 1.00 86.56 88 HIS A N 1
ATOM 658 C CA . HIS A 1 88 ? 5.541 2.362 -26.349 1.00 86.56 88 HIS A CA 1
ATOM 659 C C . HIS A 1 88 ? 4.314 1.738 -25.670 1.00 86.56 88 HIS A C 1
ATOM 661 O O . HIS A 1 88 ? 3.540 1.057 -26.333 1.00 86.56 88 HIS A O 1
ATOM 667 N N . GLU A 1 89 ? 4.144 1.942 -24.362 1.00 82.62 89 GLU A N 1
ATOM 668 C CA . GLU A 1 89 ? 3.095 1.318 -23.537 1.00 82.62 89 GLU A CA 1
ATOM 669 C C . GLU A 1 89 ? 2.061 2.335 -23.009 1.00 82.62 89 GLU A C 1
ATOM 671 O O . GLU A 1 89 ? 1.042 1.946 -22.435 1.00 82.62 89 GLU A O 1
ATOM 676 N N . GLY A 1 90 ? 2.297 3.639 -23.190 1.00 82.50 90 GLY A N 1
ATOM 677 C CA . GLY A 1 90 ? 1.414 4.696 -22.696 1.00 82.50 90 GLY A CA 1
ATOM 678 C C . GLY A 1 90 ? 1.399 4.823 -21.168 1.00 82.50 90 GLY A C 1
ATOM 679 O O . GLY A 1 90 ? 2.238 4.270 -20.456 1.00 82.50 90 GLY A O 1
ATOM 680 N N . ILE A 1 91 ? 0.411 5.561 -20.651 1.00 77.25 91 ILE A N 1
ATOM 681 C CA . ILE A 1 91 ? 0.185 5.736 -19.205 1.00 77.25 91 ILE A CA 1
ATOM 682 C C . ILE A 1 91 ? -0.035 4.390 -18.479 1.00 77.25 91 ILE A C 1
ATOM 684 O O . ILE A 1 91 ? 0.573 4.205 -17.425 1.00 77.25 91 ILE A O 1
ATOM 688 N N . PRO A 1 92 ? -0.799 3.411 -19.015 1.00 77.56 92 PRO A N 1
ATOM 689 C CA . PRO A 1 92 ? -0.977 2.111 -18.357 1.00 77.56 92 PRO A CA 1
ATOM 690 C C . PRO A 1 92 ? 0.335 1.341 -18.163 1.00 77.56 92 PRO A C 1
ATOM 692 O O . PRO A 1 92 ? 0.479 0.609 -17.185 1.00 77.56 92 PRO A O 1
ATOM 695 N N . GLY A 1 93 ? 1.321 1.546 -19.046 1.00 76.06 93 GLY A N 1
ATOM 696 C CA . GLY A 1 93 ? 2.653 0.952 -18.928 1.00 76.06 93 GLY A CA 1
ATOM 697 C C . GLY A 1 93 ? 3.385 1.326 -17.636 1.00 76.06 93 GLY A C 1
ATOM 698 O O . GLY A 1 93 ? 4.131 0.510 -17.097 1.00 76.06 93 GLY A O 1
ATOM 699 N N . LEU A 1 94 ? 3.121 2.519 -17.087 1.00 74.44 94 LEU A N 1
ATOM 700 C CA . LEU A 1 94 ? 3.672 2.968 -15.800 1.00 74.44 94 LEU A CA 1
ATOM 701 C C . LEU A 1 94 ? 2.985 2.318 -14.586 1.00 74.44 94 LEU A C 1
ATOM 703 O O . LEU A 1 94 ? 3.537 2.338 -13.490 1.00 74.44 94 LEU A O 1
ATOM 707 N N . PHE A 1 95 ? 1.813 1.710 -14.783 1.00 76.06 95 PHE A N 1
ATOM 708 C CA . PHE A 1 95 ? 0.997 1.075 -13.741 1.00 76.06 95 PHE A CA 1
ATOM 709 C C . PHE A 1 95 ? 0.878 -0.444 -13.914 1.00 76.06 95 PHE A C 1
ATOM 711 O O . PHE A 1 95 ? 0.082 -1.098 -13.235 1.00 76.06 95 PHE A O 1
ATOM 718 N N . ARG A 1 96 ? 1.690 -1.036 -14.799 1.00 71.50 96 ARG A N 1
ATOM 719 C CA . ARG A 1 96 ? 1.629 -2.462 -15.157 1.00 71.50 96 ARG A CA 1
ATOM 720 C C . ARG A 1 96 ? 1.933 -3.414 -13.985 1.00 71.50 96 ARG A C 1
ATOM 722 O O . ARG A 1 96 ? 1.603 -4.588 -14.068 1.00 71.50 96 ARG A O 1
ATOM 729 N N . GLY A 1 97 ? 2.504 -2.910 -12.885 1.00 67.56 97 GLY A N 1
ATOM 730 C CA . GLY A 1 97 ? 2.617 -3.619 -11.600 1.00 67.56 97 GLY A CA 1
ATOM 731 C C . GLY A 1 97 ? 1.545 -3.231 -10.576 1.00 67.56 97 GLY A C 1
ATOM 732 O O . GLY A 1 97 ? 1.123 -4.071 -9.787 1.00 67.56 97 GLY A O 1
ATOM 733 N N . LEU A 1 98 ? 1.048 -1.989 -10.629 1.00 70.81 98 LEU A N 1
ATOM 734 C CA . LEU A 1 98 ? 0.062 -1.482 -9.677 1.00 70.81 98 LEU A CA 1
ATOM 735 C C . LEU A 1 98 ? -1.250 -2.255 -9.751 1.00 70.81 98 LEU A C 1
ATOM 737 O O . LEU A 1 98 ? -1.835 -2.538 -8.718 1.00 70.81 98 LEU A O 1
ATOM 741 N N . THR A 1 99 ? -1.702 -2.619 -10.952 1.00 72.62 99 THR A N 1
ATOM 742 C CA . THR A 1 99 ? -2.962 -3.366 -11.105 1.00 72.62 99 THR A CA 1
ATOM 743 C C . THR A 1 99 ? -2.890 -4.708 -10.381 1.00 72.62 99 THR A C 1
ATOM 745 O O . THR A 1 99 ? -3.818 -5.062 -9.667 1.00 72.62 99 THR A O 1
ATOM 748 N N . THR A 1 100 ? -1.766 -5.419 -10.492 1.00 75.00 100 THR A N 1
ATOM 749 C CA . THR A 1 100 ? -1.535 -6.688 -9.790 1.00 75.00 100 THR A CA 1
ATOM 750 C C . THR A 1 100 ? -1.457 -6.487 -8.279 1.00 75.00 100 THR A C 1
ATOM 752 O O . THR A 1 100 ? -2.047 -7.262 -7.532 1.00 75.00 100 THR A O 1
ATOM 755 N N . THR A 1 101 ? -0.779 -5.429 -7.825 1.00 73.56 101 THR A N 1
ATOM 756 C CA . THR A 1 101 ? -0.728 -5.068 -6.403 1.00 73.56 101 THR A CA 1
ATOM 757 C C . THR A 1 101 ? -2.123 -4.747 -5.876 1.00 73.56 101 THR A C 1
ATOM 759 O O . THR A 1 101 ? -2.554 -5.343 -4.904 1.00 73.56 101 THR A O 1
ATOM 762 N N . ILE A 1 102 ? -2.885 -3.887 -6.548 1.00 74.31 102 ILE A N 1
ATOM 763 C CA . ILE A 1 102 ? -4.259 -3.539 -6.170 1.00 74.31 102 ILE A CA 1
ATOM 764 C C . ILE A 1 102 ? -5.148 -4.779 -6.156 1.00 74.31 102 ILE A C 1
ATOM 766 O O . ILE A 1 102 ? -5.899 -4.961 -5.208 1.00 74.31 102 ILE A O 1
ATOM 770 N N . LEU A 1 103 ? -5.049 -5.648 -7.163 1.00 78.88 103 LEU A N 1
ATOM 771 C CA . LEU A 1 103 ? -5.834 -6.880 -7.230 1.00 78.88 103 LEU A CA 1
ATOM 772 C C . LEU A 1 103 ? -5.533 -7.822 -6.055 1.00 78.88 103 LEU A C 1
ATOM 774 O O . LEU A 1 103 ? -6.425 -8.539 -5.618 1.00 78.88 103 LEU A O 1
ATOM 778 N N . ARG A 1 104 ? -4.298 -7.812 -5.539 1.00 77.56 104 ARG A N 1
ATOM 779 C CA . ARG A 1 104 ? -3.885 -8.601 -4.372 1.00 77.56 104 ARG A CA 1
ATOM 780 C C . ARG A 1 104 ? -4.281 -7.947 -3.046 1.00 77.56 104 ARG A C 1
ATOM 782 O O . ARG A 1 104 ? -4.762 -8.629 -2.154 1.00 77.56 104 ARG A O 1
ATOM 789 N N . GLU A 1 105 ? -4.088 -6.637 -2.914 1.00 74.81 105 GLU A N 1
ATOM 790 C CA . GLU A 1 105 ? -4.301 -5.914 -1.653 1.00 74.81 105 GLU A CA 1
ATOM 791 C C . GLU A 1 105 ? -5.782 -5.540 -1.429 1.00 74.81 105 GLU A C 1
ATOM 793 O O . GLU A 1 105 ? -6.246 -5.518 -0.291 1.00 74.81 105 GLU A O 1
ATOM 798 N N . MET A 1 106 ? -6.559 -5.266 -2.488 1.00 78.88 106 MET A N 1
ATOM 799 C CA . MET A 1 106 ? -7.979 -4.883 -2.375 1.00 78.88 106 MET A CA 1
ATOM 800 C C . MET A 1 106 ? -8.838 -5.943 -1.676 1.00 78.88 106 MET A C 1
ATOM 802 O O . MET A 1 106 ? -9.606 -5.554 -0.796 1.00 78.88 106 MET A O 1
ATOM 806 N N . PRO A 1 107 ? -8.742 -7.248 -2.008 1.00 81.69 107 PRO A N 1
ATOM 807 C CA . PRO A 1 107 ? -9.473 -8.283 -1.288 1.00 81.69 107 PRO A CA 1
ATOM 808 C C . PRO A 1 107 ? -9.096 -8.308 0.194 1.00 81.69 107 PRO A C 1
ATOM 810 O O . PRO A 1 107 ? -9.983 -8.247 1.042 1.00 81.69 107 PRO A O 1
ATOM 813 N N . GLY A 1 108 ? -7.797 -8.300 0.514 1.00 79.38 108 GLY A N 1
ATOM 814 C CA . GLY A 1 108 ? -7.313 -8.284 1.896 1.00 79.38 108 GLY A CA 1
ATOM 815 C C . GLY A 1 108 ? -7.867 -7.099 2.689 1.00 79.38 108 GLY A C 1
ATOM 816 O O . GLY A 1 108 ? -8.408 -7.281 3.780 1.00 79.38 108 GLY A O 1
ATOM 817 N N . TYR A 1 109 ? -7.836 -5.891 2.115 1.00 75.56 109 TYR A N 1
ATOM 818 C CA . TYR A 1 109 ? -8.450 -4.717 2.736 1.00 75.56 109 TYR A CA 1
ATOM 819 C C . TYR A 1 109 ? -9.968 -4.851 2.867 1.00 75.56 109 TYR A C 1
ATOM 821 O O . TYR A 1 109 ? -10.507 -4.547 3.926 1.00 75.56 109 TYR A O 1
ATOM 829 N N . PHE A 1 110 ? -10.674 -5.341 1.850 1.00 80.88 110 PHE A N 1
ATOM 830 C CA . PHE A 1 110 ? -12.121 -5.544 1.925 1.00 80.88 110 PHE A CA 1
ATOM 831 C C . PHE A 1 110 ? -12.507 -6.461 3.095 1.00 80.88 110 PHE A C 1
ATOM 833 O O . PHE A 1 110 ? -13.375 -6.112 3.896 1.00 80.88 110 PHE A O 1
ATOM 840 N N . PHE A 1 111 ? -11.820 -7.595 3.247 1.00 81.56 111 PHE A N 1
ATOM 841 C CA . PHE A 1 111 ? -12.065 -8.524 4.347 1.00 81.56 111 PHE A CA 1
ATOM 842 C C . PHE A 1 111 ? -11.621 -7.968 5.701 1.00 81.56 111 PHE A C 1
ATOM 844 O O . PHE A 1 111 ? -12.339 -8.156 6.684 1.00 81.56 111 PHE A O 1
ATOM 851 N N . PHE A 1 112 ? -10.505 -7.235 5.766 1.00 80.81 112 PHE A N 1
ATOM 852 C CA . PHE A 1 112 ? -10.080 -6.524 6.974 1.00 80.81 112 PHE A CA 1
ATOM 853 C C . PHE A 1 112 ? -11.163 -5.560 7.454 1.00 80.81 112 PHE A C 1
ATOM 855 O O . PHE A 1 112 ? -11.640 -5.674 8.579 1.00 80.81 112 PHE A O 1
ATOM 862 N N . PHE A 1 113 ? -11.581 -4.634 6.589 1.00 75.25 113 PHE A N 1
ATOM 863 C CA . PHE A 1 113 ? -12.574 -3.616 6.918 1.00 75.25 113 PHE A CA 1
ATOM 864 C C . PHE A 1 113 ? -13.939 -4.239 7.227 1.00 75.25 113 PHE A C 1
ATOM 866 O O . PHE A 1 113 ? -14.564 -3.862 8.216 1.00 75.25 113 PHE A O 1
ATOM 873 N N . GLY A 1 114 ? -14.370 -5.234 6.447 1.00 78.62 114 GLY A N 1
ATOM 874 C CA . GLY A 1 114 ? -15.641 -5.923 6.659 1.00 78.62 114 GLY A CA 1
ATOM 875 C C . GLY A 1 114 ? -15.695 -6.678 7.988 1.00 78.62 114 GLY A C 1
ATOM 876 O O . GLY A 1 114 ? -16.622 -6.488 8.773 1.00 78.62 114 GLY A O 1
ATOM 877 N N . SER A 1 115 ? -14.687 -7.502 8.285 1.00 81.56 115 SER A N 1
ATOM 878 C CA . SER A 1 115 ? -14.622 -8.254 9.549 1.00 81.56 115 SER A CA 1
ATOM 879 C C . SER A 1 115 ? -14.412 -7.347 10.763 1.00 81.56 115 SER A C 1
ATOM 881 O O . SER A 1 115 ? -14.947 -7.616 11.844 1.00 81.56 115 SER A O 1
ATOM 883 N N . TYR A 1 116 ? -13.698 -6.240 10.580 1.00 75.06 116 TYR A N 1
ATOM 884 C CA . TYR A 1 116 ? -13.530 -5.212 11.589 1.00 75.06 116 TYR A CA 1
ATOM 885 C C . TYR A 1 116 ? -14.857 -4.510 11.938 1.00 75.06 116 TYR A C 1
ATOM 887 O O . TYR A 1 116 ? -15.192 -4.395 13.122 1.00 75.06 116 TYR A O 1
ATOM 895 N N . GLU A 1 117 ? -15.631 -4.066 10.939 1.00 73.38 117 GLU A N 1
ATOM 896 C CA . GLU A 1 117 ? -16.941 -3.436 11.163 1.00 73.38 117 GLU A CA 1
ATOM 897 C C . GLU A 1 117 ? -17.947 -4.412 11.774 1.00 73.38 117 GLU A C 1
ATOM 899 O O . GLU A 1 117 ? -18.604 -4.067 12.755 1.00 73.38 117 GLU A O 1
ATOM 904 N N . LEU A 1 118 ? -17.997 -5.650 11.273 1.00 79.50 118 LEU A N 1
ATOM 905 C CA . LEU A 1 118 ? -18.808 -6.722 11.857 1.00 79.50 118 LEU A CA 1
ATOM 906 C C . LEU A 1 118 ? -18.471 -6.931 13.334 1.00 79.50 118 LEU A C 1
ATOM 908 O O . LEU A 1 118 ? -19.360 -6.940 14.183 1.00 79.50 118 LEU A O 1
ATOM 912 N N . SER A 1 119 ? -17.184 -7.044 13.663 1.00 77.38 119 SER A N 1
ATOM 913 C CA . SER A 1 119 ? -16.743 -7.234 15.046 1.00 77.38 119 SER A CA 1
ATOM 914 C C . SER A 1 119 ? -17.139 -6.057 15.940 1.00 77.38 119 SER A C 1
ATOM 916 O O . SER A 1 119 ? -17.558 -6.270 17.077 1.00 77.38 119 SER A O 1
ATOM 918 N N . ARG A 1 120 ? -17.060 -4.813 15.441 1.00 69.75 120 ARG A N 1
ATOM 919 C CA . ARG A 1 120 ? -17.550 -3.637 16.180 1.00 69.75 120 ARG A CA 1
ATOM 920 C C . ARG A 1 120 ? -19.044 -3.697 16.422 1.00 69.75 120 ARG A C 1
ATOM 922 O O . A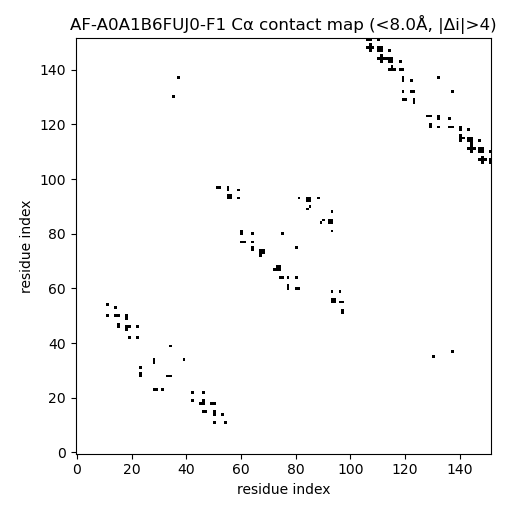RG A 1 120 ? -19.464 -3.405 17.537 1.00 69.75 120 ARG A O 1
ATOM 929 N N . ASP A 1 121 ? -19.827 -4.060 15.418 1.00 73.06 121 ASP A N 1
ATOM 930 C CA . ASP A 1 121 ? -21.283 -4.112 15.541 1.00 73.06 121 ASP A CA 1
ATOM 931 C C . ASP A 1 121 ? -21.715 -5.179 16.548 1.00 73.06 121 ASP A C 1
ATOM 933 O O . ASP A 1 121 ? -22.587 -4.916 17.372 1.00 73.06 121 ASP A O 1
ATOM 937 N N . PHE A 1 122 ? -21.025 -6.321 16.590 1.00 76.31 122 PHE A N 1
ATOM 938 C CA . PHE A 1 122 ? -21.238 -7.340 17.622 1.00 76.31 122 PHE A CA 1
ATOM 939 C C . PHE A 1 122 ? -20.795 -6.905 19.029 1.00 76.31 122 PHE A C 1
ATOM 941 O O . PHE A 1 122 ? -21.426 -7.276 20.018 1.00 76.31 122 PHE A O 1
ATOM 948 N N . LEU A 1 123 ? -19.700 -6.148 19.147 1.00 72.12 123 LEU A N 1
ATOM 949 C CA . LEU A 1 123 ? -19.123 -5.740 20.437 1.00 72.12 123 LEU A CA 1
ATOM 950 C C . LEU A 1 123 ? -19.732 -4.448 21.010 1.00 72.12 123 LEU A C 1
ATOM 952 O O . LEU A 1 123 ? -19.461 -4.124 22.176 1.00 72.12 123 LEU A O 1
ATOM 956 N N . THR A 1 124 ? -20.528 -3.719 20.219 1.00 68.12 124 THR A N 1
ATOM 957 C CA . THR A 1 124 ? -21.229 -2.491 20.626 1.00 68.12 124 THR A CA 1
ATOM 958 C C . THR A 1 124 ? -22.537 -2.853 21.335 1.00 68.12 124 THR A C 1
ATOM 960 O O . THR A 1 124 ? -23.447 -3.384 20.701 1.00 68.12 124 THR A O 1
ATOM 963 N N . PRO A 1 125 ? -22.686 -2.564 22.640 1.00 63.84 125 PRO A N 1
ATOM 964 C CA . PRO A 1 125 ? -23.948 -2.785 23.339 1.00 63.84 125 PRO A CA 1
ATOM 965 C C . PRO A 1 125 ? -25.054 -1.878 22.785 1.00 63.84 125 PRO A C 1
ATOM 967 O O . PRO A 1 125 ? -24.816 -0.702 22.499 1.00 63.84 125 PRO A O 1
ATOM 970 N N . THR A 1 126 ? -26.275 -2.405 22.690 1.00 57.31 126 THR A N 1
ATOM 971 C CA . THR A 1 126 ? -27.459 -1.685 22.204 1.00 57.31 126 THR A CA 1
ATOM 972 C C . THR A 1 126 ? -27.659 -0.380 22.985 1.00 57.31 126 THR A C 1
ATOM 974 O O . THR A 1 126 ? -27.883 -0.407 24.193 1.00 57.31 126 THR A O 1
ATOM 977 N N . GLY A 1 127 ? -27.556 0.768 22.304 1.00 60.69 127 GLY A N 1
ATOM 978 C CA . GLY A 1 127 ? -27.725 2.102 22.902 1.00 60.69 127 GLY A CA 1
ATOM 979 C C . GLY A 1 127 ? -26.435 2.886 23.187 1.00 60.69 127 GLY A C 1
ATOM 980 O O . GLY A 1 127 ? -26.525 4.014 23.664 1.00 60.69 1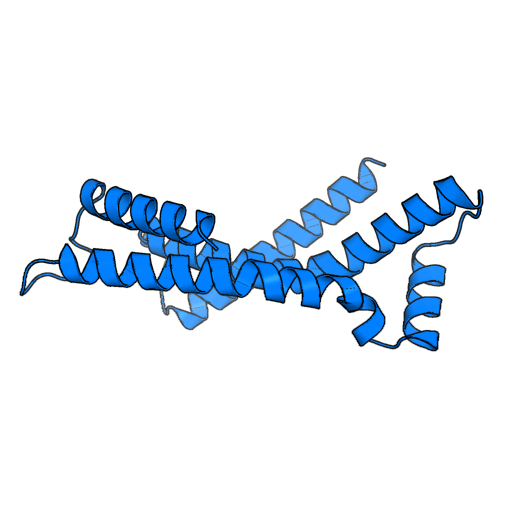27 GLY A O 1
ATOM 981 N N . GLN A 1 128 ? -25.250 2.344 22.880 1.00 60.16 128 GLN A N 1
ATOM 982 C CA . GLN A 1 128 ? -23.976 3.073 22.961 1.00 60.16 128 GLN A CA 1
ATOM 983 C C . GLN A 1 128 ? -23.377 3.367 21.577 1.00 60.16 128 GLN A C 1
ATOM 985 O O . GLN A 1 128 ? -23.624 2.652 20.609 1.00 60.16 128 GLN A O 1
ATOM 990 N N . SER A 1 129 ? -22.591 4.444 21.476 1.00 56.59 129 SER A N 1
ATOM 991 C CA . SER A 1 129 ? -21.927 4.836 20.227 1.00 56.59 129 SER A CA 1
ATOM 992 C C . SER A 1 129 ? -20.758 3.898 19.910 1.00 56.59 129 SER A C 1
ATOM 994 O O . SER A 1 129 ? -20.037 3.472 20.810 1.00 56.59 129 SER A O 1
ATOM 996 N N . LYS A 1 130 ? -20.499 3.621 18.624 1.00 55.53 130 LYS A N 1
ATOM 997 C CA . LYS A 1 130 ? -19.386 2.751 18.190 1.00 55.53 130 LYS A CA 1
ATOM 998 C C . LYS A 1 130 ? -18.000 3.265 18.641 1.00 55.53 130 LYS A C 1
ATOM 1000 O O . LYS A 1 130 ? -17.027 2.526 18.557 1.00 55.53 130 LYS A O 1
ATOM 1005 N N . ASP A 1 131 ? -17.884 4.511 19.100 1.00 58.28 131 ASP A N 1
ATOM 1006 C CA . ASP A 1 131 ? -16.637 5.078 19.637 1.00 58.28 131 ASP A CA 1
ATOM 1007 C C . ASP A 1 131 ? -16.421 4.847 21.142 1.00 58.28 131 ASP A C 1
ATOM 1009 O O . ASP A 1 131 ? -15.313 5.065 21.628 1.00 58.28 131 ASP A O 1
ATOM 1013 N N . SER A 1 132 ? -17.415 4.344 21.884 1.00 57.56 132 SER A N 1
ATOM 1014 C CA . SER A 1 132 ? -17.292 4.073 23.327 1.00 57.56 132 SER A CA 1
ATOM 1015 C C . SER A 1 132 ? -16.926 2.622 23.664 1.00 57.56 132 SER A C 1
ATOM 1017 O O . SER A 1 132 ? -16.888 2.249 24.835 1.00 57.56 132 SER A O 1
ATOM 1019 N N . ILE A 1 133 ? -16.607 1.794 22.660 1.00 63.81 133 ILE A N 1
ATOM 1020 C CA . ILE A 1 133 ? -16.348 0.347 22.816 1.00 63.81 133 ILE A CA 1
ATOM 1021 C C . ILE A 1 133 ? -15.055 0.077 23.636 1.00 63.81 133 ILE A C 1
ATOM 1023 O O . ILE A 1 133 ? -14.821 -1.033 24.112 1.00 63.81 133 ILE A O 1
ATOM 1027 N N . GLY A 1 134 ? -14.238 1.101 23.900 1.00 66.12 134 GLY A N 1
ATOM 1028 C CA . GLY A 1 134 ? -13.032 0.996 24.719 1.00 66.12 134 GLY A CA 1
ATOM 1029 C C . GLY A 1 134 ? -11.872 0.321 23.983 1.00 66.12 134 GLY A C 1
ATOM 1030 O O . GLY A 1 134 ? -12.047 -0.443 23.027 1.00 66.12 134 GLY A O 1
ATOM 1031 N N . LEU A 1 135 ? -10.650 0.615 24.433 1.00 68.69 135 LEU A N 1
ATOM 1032 C CA . LEU A 1 135 ? -9.413 0.208 23.757 1.00 68.69 135 LEU A CA 1
ATOM 1033 C C . LEU A 1 135 ? -9.331 -1.317 23.564 1.00 68.69 135 LEU A C 1
ATOM 1035 O O . LEU A 1 135 ? -8.962 -1.797 22.499 1.00 68.69 135 LEU A O 1
ATOM 1039 N N . PHE A 1 136 ? -9.751 -2.085 24.573 1.00 73.06 136 PHE A N 1
ATOM 1040 C CA . PHE A 1 136 ? -9.639 -3.545 24.584 1.00 73.06 136 PHE A CA 1
ATOM 1041 C C . PHE A 1 136 ? -10.507 -4.244 23.531 1.00 73.06 136 PHE A C 1
ATOM 1043 O O . PHE A 1 136 ? -10.018 -5.078 22.774 1.00 73.06 136 PHE A O 1
ATOM 1050 N N . ARG A 1 137 ? -11.788 -3.881 23.428 1.00 67.44 137 ARG A N 1
ATOM 1051 C CA . ARG A 1 137 ? -12.695 -4.471 22.429 1.00 67.44 137 ARG A CA 1
ATOM 1052 C C . ARG A 1 137 ? -12.330 -4.030 21.009 1.00 67.44 137 ARG A C 1
ATOM 1054 O O . ARG A 1 137 ? -12.481 -4.805 20.073 1.00 67.44 137 ARG A O 1
ATOM 1061 N N . THR A 1 138 ? -11.769 -2.829 20.875 1.00 73.38 138 THR A N 1
ATOM 1062 C CA . THR A 1 138 ? -11.215 -2.321 19.611 1.00 73.38 138 THR A CA 1
ATOM 1063 C C . THR A 1 138 ? -9.969 -3.102 19.175 1.00 73.38 138 THR A C 1
ATOM 1065 O O . THR A 1 138 ? -9.789 -3.372 17.989 1.00 73.38 138 THR A O 1
ATOM 1068 N N . MET A 1 139 ? -9.114 -3.519 20.116 1.00 77.81 139 MET A N 1
ATOM 1069 C CA . MET A 1 139 ? -7.982 -4.402 19.806 1.00 77.81 139 MET A CA 1
ATOM 1070 C C . MET A 1 139 ? -8.454 -5.772 19.308 1.00 77.81 139 MET A C 1
ATOM 1072 O O . MET A 1 139 ? -7.886 -6.295 18.353 1.00 77.81 139 MET A O 1
ATOM 1076 N N . ILE A 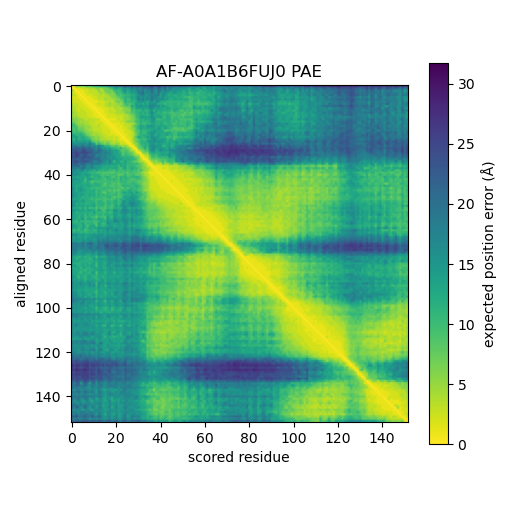1 140 ? -9.513 -6.334 19.903 1.00 80.06 140 ILE A N 1
ATOM 1077 C CA . ILE A 1 140 ? -10.078 -7.621 19.469 1.00 80.06 140 ILE A CA 1
ATOM 1078 C C . ILE A 1 140 ? -10.630 -7.521 18.045 1.00 80.06 140 ILE A C 1
ATOM 1080 O O . ILE A 1 140 ? -10.312 -8.370 17.215 1.00 80.06 140 ILE A O 1
ATOM 1084 N N . SER A 1 141 ? -11.393 -6.472 17.722 1.00 76.88 141 SER A N 1
ATOM 1085 C CA . SER A 1 141 ? -11.895 -6.283 16.355 1.00 76.88 141 SER A CA 1
ATOM 1086 C C . SER A 1 141 ? -10.761 -6.079 15.345 1.00 76.88 141 SER A C 1
ATOM 1088 O O . SER A 1 141 ? -10.840 -6.587 14.230 1.00 76.88 141 SER A O 1
ATOM 1090 N N . GLY A 1 142 ? -9.674 -5.402 15.736 1.00 76.75 142 GLY A N 1
ATOM 1091 C CA . GLY A 1 142 ? -8.459 -5.287 14.923 1.00 76.75 142 GLY A CA 1
ATOM 1092 C C . GLY A 1 142 ? -7.742 -6.623 14.701 1.00 76.75 142 GLY A C 1
ATOM 1093 O O . GLY A 1 142 ? -7.304 -6.899 13.587 1.00 76.75 142 GLY A O 1
ATOM 1094 N N . ALA A 1 143 ? -7.663 -7.478 15.724 1.00 81.56 143 ALA A N 1
ATOM 1095 C CA . ALA A 1 143 ? -7.068 -8.810 15.616 1.00 81.56 143 ALA A CA 1
ATOM 1096 C C . ALA A 1 143 ? -7.877 -9.726 14.682 1.00 81.56 143 ALA A C 1
ATOM 1098 O O . ALA A 1 143 ? -7.295 -10.402 13.837 1.00 81.56 143 ALA A O 1
ATOM 1099 N N . VAL A 1 144 ? -9.211 -9.694 14.773 1.00 81.81 144 VAL A N 1
ATOM 1100 C CA . VAL A 1 144 ? -10.102 -10.415 13.846 1.00 81.81 144 VAL A CA 1
ATOM 1101 C C . VAL A 1 144 ? -9.925 -9.898 12.416 1.00 81.81 144 VAL A C 1
ATOM 1103 O O . VAL A 1 144 ? -9.772 -10.702 11.499 1.00 81.81 144 VAL A O 1
ATOM 1106 N N . GLY A 1 145 ? -9.844 -8.574 12.247 1.00 78.19 145 GLY A N 1
ATOM 1107 C CA . GLY A 1 145 ? -9.509 -7.928 10.976 1.00 78.19 145 GLY A CA 1
ATOM 1108 C C . GLY A 1 145 ? -8.193 -8.420 10.383 1.00 78.19 145 GLY A C 1
ATOM 1109 O O . GLY A 1 145 ? -8.134 -8.795 9.214 1.00 78.19 145 GLY A O 1
ATOM 1110 N N . GLY A 1 146 ? -7.137 -8.456 11.196 1.00 78.56 146 GLY A N 1
ATOM 1111 C CA . GLY A 1 146 ? -5.811 -8.912 10.785 1.00 78.56 146 GLY A CA 1
ATOM 1112 C C . GLY A 1 146 ? -5.775 -10.388 10.388 1.00 78.56 146 GLY A C 1
ATOM 1113 O O . GLY A 1 146 ? -5.142 -10.728 9.394 1.00 78.56 146 GLY A O 1
ATOM 1114 N N . ILE A 1 147 ? -6.487 -11.253 11.116 1.00 83.06 147 ILE A N 1
ATOM 1115 C CA . ILE A 1 147 ? -6.625 -12.675 10.766 1.00 83.06 147 ILE A CA 1
ATOM 1116 C C . ILE A 1 147 ? -7.388 -12.823 9.447 1.00 83.06 147 ILE A C 1
ATOM 1118 O O . ILE A 1 147 ? -6.957 -13.579 8.584 1.00 83.06 147 ILE A O 1
ATOM 1122 N N . ALA A 1 148 ? -8.480 -12.079 9.259 1.00 78.75 148 ALA A N 1
ATOM 1123 C CA . ALA A 1 148 ? -9.250 -12.108 8.019 1.00 78.75 148 ALA A CA 1
ATOM 112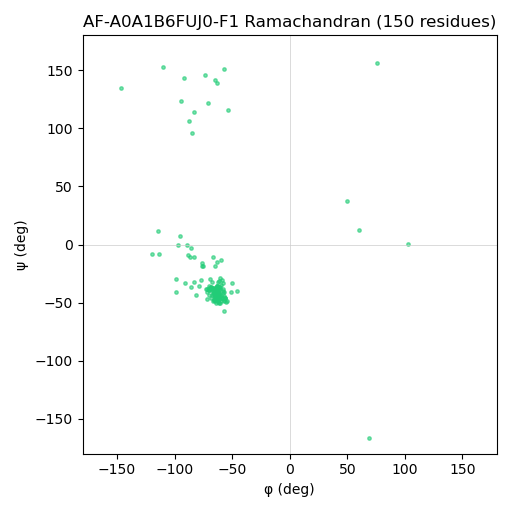4 C C . ALA A 1 148 ? -8.426 -11.633 6.814 1.00 78.75 148 ALA A C 1
ATOM 1126 O O . ALA A 1 148 ? -8.504 -12.241 5.754 1.00 78.75 148 ALA A O 1
ATOM 1127 N N . LEU A 1 149 ? -7.600 -10.598 6.990 1.00 80.25 14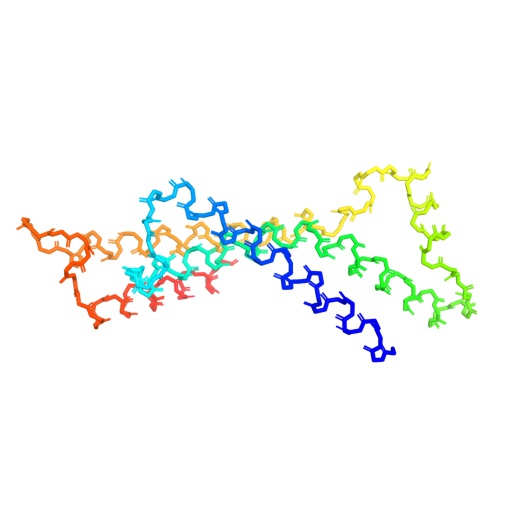9 LEU A N 1
ATOM 1128 C CA . LEU A 1 149 ? -6.666 -10.131 5.964 1.00 80.25 149 LEU A CA 1
ATOM 1129 C C . LEU A 1 149 ? -5.615 -11.190 5.607 1.00 80.25 149 LEU A C 1
ATOM 1131 O O . LEU A 1 149 ? -5.243 -11.299 4.449 1.00 80.25 149 LEU A O 1
ATOM 1135 N N . TRP A 1 150 ? -5.144 -11.966 6.586 1.00 77.12 150 TRP A N 1
ATOM 1136 C CA . TRP A 1 150 ? -4.136 -13.014 6.382 1.00 77.12 150 TRP A CA 1
ATOM 1137 C C . TRP A 1 150 ? -4.667 -14.287 5.712 1.00 77.12 150 TRP A C 1
ATOM 1139 O O . TRP A 1 150 ? -3.879 -15.100 5.236 1.00 77.12 150 TRP A O 1
ATOM 1149 N N . LEU A 1 151 ? -5.984 -14.494 5.720 1.00 75.81 151 LEU A N 1
ATOM 1150 C CA . LEU A 1 151 ? -6.636 -15.673 5.141 1.00 75.81 151 LEU A CA 1
ATOM 1151 C C . LEU A 1 151 ? -6.994 -15.503 3.655 1.00 75.81 151 LEU A C 1
ATOM 1153 O O . LEU A 1 151 ? -7.558 -16.424 3.063 1.00 75.81 151 LEU A O 1
ATOM 1157 N N . VAL A 1 152 ? -6.690 -14.340 3.076 1.00 61.25 152 VAL A N 1
ATOM 1158 C CA . VAL A 1 152 ? -7.016 -13.931 1.703 1.00 61.25 152 VAL A CA 1
ATOM 1159 C C . VAL A 1 152 ? -5.735 -13.819 0.891 1.00 61.25 152 VAL A C 1
ATOM 1161 O O . VAL A 1 152 ? -5.738 -14.322 -0.254 1.00 61.25 152 VAL A O 1
#

InterPro domains:
  IPR018108 Mitochondrial carrier protein, transmembrane region [PF00153] (34-124)
  IPR018108 Mitochondrial carrier protein, transmembrane region [PS50920] (35-122)
  IPR023395 Mitochondrial carrier protein domain superfamily [G3DSA:1.50.40.10] (1-152)
  IPR023395 Mitochondrial carrier protein domain superfamily [SSF103506] (2-152)
  IPR050567 Mitochondrial Carrier [PTHR45624] (2-152)

Organism: NCBI:txid1464854

Sequence (152 aa)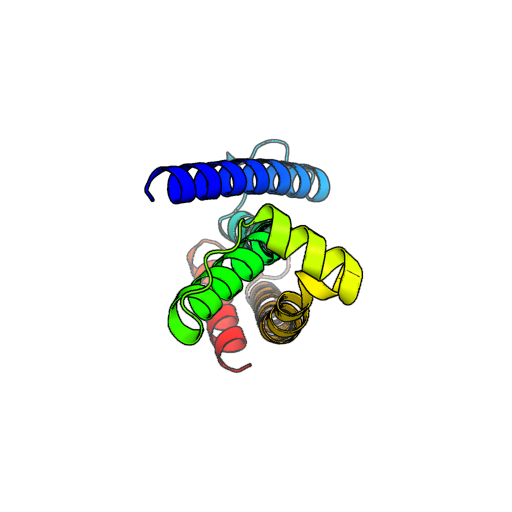:
SLVANVAENSVLFAAYGFCQKLVQTVCKVQRAEELNALQNATAGSLAAFFSSFTLCPTELIKCKLQAMHQTKGEIRSPLALTSSILRHEGIPGLFRGLTTTILREMPGYFFFFGSYELSRDFLTPTGQSKDSIGLFRTMISGAVGGIALWLV

Mean predicted aligned error: 11.77 Å

Radius of gyration: 20.07 Å; Cα contacts (8 Å, |Δi|>4): 96; chains: 1; bounding box: 53×35×51 Å

Secondary structure (DSSP, 8-state):
-HHHHHHHHHHHHHHHHHHHHHHHHHHT-S-GGG--HHHHHHHHHHHHHHHHHHHHHHHHHHHHHHHHHHHH-----HHHHHHHHHHHTHHHHTTTTHHHHHHHHHHHHHHHHHHHHHHHHHHS-TTS-TT-SHHHHHHHHHHHHHHHHHT-

pLDDT: mean 70.06, std 9.84, range [44.78, 87.69]

Foldseek 3Di:
DVVVVVVLVVLLVVLLVVLLVVLCVVVVPPDPVPQDPVSVVVSVVSSVLSSCVVCQLVVVLVVVQVVCCVPPVDRDDSVRVVVVQCVPVNPVSSCVPVVVVCVLQVQLVVQLVVQLVVLLVVQDPPPDDSVVSDPVSNVVSNVSSNVSSVVD

Solvent-accessible surface area (backbone atoms only — not comparable to full-atom values): 8422 Å² total; per-residue (Å²): 108,74,66,59,55,51,52,49,51,49,51,49,51,53,42,44,56,52,34,50,52,51,46,36,64,75,69,69,54,94,51,85,87,75,53,51,76,59,60,49,48,55,44,47,51,52,29,48,56,58,36,45,68,66,45,38,42,57,52,51,52,51,53,52,48,52,50,36,40,73,75,67,69,50,86,71,55,71,66,57,53,52,52,49,38,44,76,75,52,32,74,63,48,52,40,70,60,47,57,60,49,47,66,59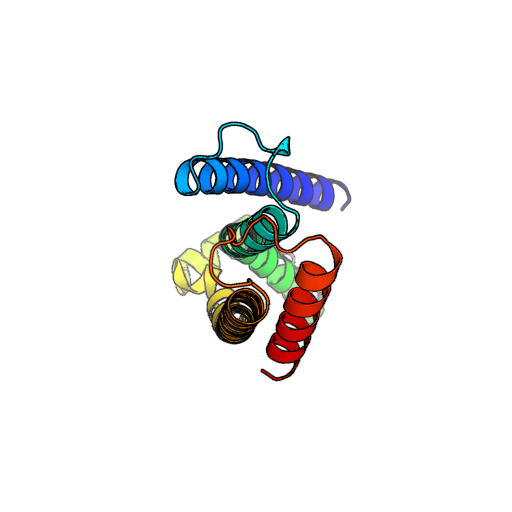,48,49,57,22,48,51,40,19,54,51,44,24,52,51,39,45,62,73,65,39,58,94,94,60,61,85,84,71,53,48,74,69,57,50,51,51,21,48,50,51,8,52,52,43,28,72,76,100

Nearest PDB structures (foldseek):
  7vnq-assembly1_A  TM=2.425E-01  e=9.974E+00  Homo sapiens